Protein AF-A0A6A4NRT0-F1 (afdb_monomer_lite)

InterPro domains:
  IPR004298 Nicotianamine synthase [PF03059] (1-59)
  IPR004298 Nicotianamine synthase [PS51142] (1-70)
  IPR004298 Nicotianamine synthase [PTHR32266] (1-65)
  IPR029063 S-adenosyl-L-methionine-dependent methyltransferase superfamily [G3DSA:3.40.50.150] (1-68)

Secondary structure (DSSP, 8-state):
-------TTT--SGGGG-SEEEEPP-TT--HHHHHHHHHHHHHHSPTTPEEEE---SSS---TT------

Sequence (70 aa):
MFFHISDIAHVTSEVKEYEVVFLAALVGMNKREKEKVINHLAKHMADGAILVLRSAPSATKITNIVCQMF

pLDDT: mean 71.95, std 15.85, range [34.81, 86.5]

Radius of gyration: 12.24 Å; chains: 1; bounding box: 33×26×24 Å

Structure (mmCIF, N/CA/C/O backbone):
data_AF-A0A6A4NRT0-F1
#
_entry.id   AF-A0A6A4NRT0-F1
#
loop_
_atom_site.group_PDB
_atom_site.id
_atom_site.type_symbol
_atom_site.label_atom_id
_atom_site.label_alt_id
_atom_site.label_comp_id
_atom_site.label_asym_id
_atom_site.label_entity_id
_atom_site.label_seq_id
_atom_site.pdbx_PDB_ins_code
_atom_site.Cartn_x
_atom_site.Cartn_y
_atom_site.Cartn_z
_atom_site.occupancy
_atom_site.B_iso_or_equiv
_atom_site.auth_seq_id
_atom_site.auth_comp_id
_atom_site.auth_asym_id
_atom_site.auth_atom_id
_atom_site.pdbx_PDB_mo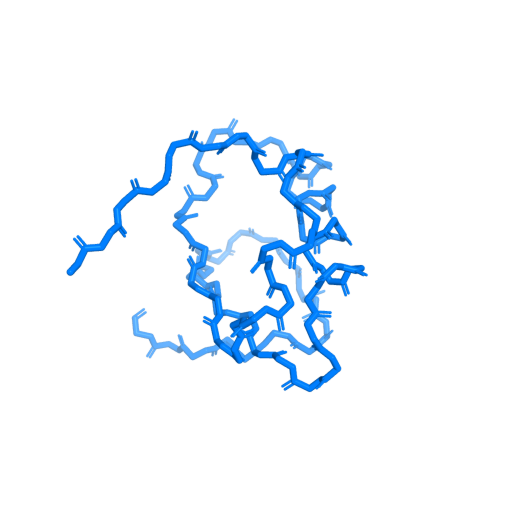del_num
ATOM 1 N N . MET A 1 1 ? -15.409 -9.480 -9.663 1.00 63.19 1 MET A N 1
ATOM 2 C CA . MET A 1 1 ? -13.992 -9.109 -9.861 1.00 63.19 1 MET A CA 1
ATOM 3 C C . MET A 1 1 ? -13.988 -7.752 -10.539 1.00 63.19 1 MET A C 1
ATOM 5 O O . MET A 1 1 ? -14.456 -7.677 -11.668 1.00 63.19 1 MET A O 1
ATOM 9 N N . PHE A 1 2 ? -13.562 -6.701 -9.843 1.00 79.81 2 PHE A N 1
ATOM 10 C CA . PHE A 1 2 ? -13.486 -5.346 -10.392 1.00 79.81 2 PHE A CA 1
ATOM 11 C C . PHE A 1 2 ? -12.018 -4.949 -10.511 1.00 79.81 2 PHE A C 1
ATOM 13 O O . PHE A 1 2 ? -11.236 -5.207 -9.600 1.00 79.81 2 PHE A O 1
ATOM 20 N N . PHE A 1 3 ? -11.648 -4.372 -11.650 1.00 81.00 3 PHE A N 1
ATOM 21 C CA . PHE A 1 3 ? -10.308 -3.858 -11.892 1.00 81.00 3 PHE A CA 1
ATOM 22 C C . PHE A 1 3 ? -10.399 -2.344 -12.003 1.00 81.00 3 PHE A C 1
ATOM 24 O O . PHE A 1 3 ? -11.163 -1.829 -12.818 1.00 81.00 3 PHE A O 1
ATOM 31 N N . HIS A 1 4 ? -9.610 -1.652 -11.191 1.00 79.25 4 HIS A N 1
ATOM 32 C CA . HIS A 1 4 ? -9.476 -0.205 -11.239 1.00 79.25 4 HIS A CA 1
ATOM 33 C C . HIS A 1 4 ? -8.106 0.127 -11.821 1.00 79.25 4 HIS A C 1
ATOM 35 O O . HIS A 1 4 ? -7.089 -0.408 -11.379 1.00 79.25 4 HIS A O 1
ATOM 41 N N . ILE A 1 5 ? -8.085 0.981 -12.842 1.00 82.06 5 ILE A N 1
ATOM 42 C CA . ILE A 1 5 ? -6.849 1.537 -13.390 1.00 82.06 5 ILE A CA 1
ATOM 43 C C . ILE A 1 5 ? -6.715 2.931 -12.797 1.00 82.06 5 ILE A C 1
ATOM 45 O O . ILE A 1 5 ? -7.403 3.854 -13.225 1.00 82.06 5 ILE A O 1
ATOM 49 N N . SER A 1 6 ? -5.833 3.061 -11.814 1.00 80.31 6 SER A N 1
ATOM 50 C CA . SER A 1 6 ? -5.568 4.320 -11.129 1.00 80.31 6 SER A CA 1
ATOM 51 C C . SER A 1 6 ? -4.075 4.465 -10.887 1.00 80.31 6 SER A C 1
ATOM 53 O O . SER A 1 6 ? -3.358 3.484 -10.679 1.00 80.31 6 SER A O 1
ATOM 55 N N . ASP A 1 7 ? -3.602 5.705 -10.909 1.00 80.69 7 ASP A N 1
ATOM 56 C CA . ASP A 1 7 ? -2.227 6.016 -10.552 1.00 80.69 7 ASP A CA 1
ATOM 57 C C . ASP A 1 7 ? -2.049 5.968 -9.028 1.00 80.69 7 ASP A C 1
ATOM 59 O O . ASP A 1 7 ? -2.788 6.616 -8.285 1.00 80.69 7 ASP A O 1
ATOM 63 N N . ILE A 1 8 ? -1.044 5.227 -8.556 1.00 77.62 8 ILE A N 1
ATOM 64 C CA . ILE A 1 8 ? -0.824 4.978 -7.124 1.00 77.62 8 ILE A CA 1
ATOM 65 C C . ILE A 1 8 ? -0.563 6.254 -6.313 1.00 77.62 8 ILE A C 1
ATOM 67 O O . ILE A 1 8 ? -0.798 6.253 -5.106 1.00 77.62 8 ILE A O 1
ATOM 71 N N . ALA A 1 9 ? -0.103 7.341 -6.944 1.00 75.56 9 ALA A N 1
ATOM 72 C CA . ALA A 1 9 ? 0.106 8.620 -6.270 1.00 75.56 9 ALA A CA 1
ATOM 73 C C . ALA A 1 9 ? -1.202 9.394 -6.035 1.00 75.56 9 ALA A C 1
ATOM 75 O O . ALA A 1 9 ? -1.204 10.360 -5.277 1.00 75.56 9 ALA A O 1
ATOM 76 N N . HIS A 1 10 ? -2.304 8.974 -6.660 1.00 76.62 10 HIS A N 1
ATOM 77 C CA . HIS A 1 10 ? -3.620 9.601 -6.526 1.00 76.62 10 HIS A CA 1
ATOM 78 C C . HIS A 1 10 ? -4.615 8.744 -5.731 1.00 76.62 10 HIS A C 1
ATOM 80 O O . HIS A 1 10 ? -5.648 9.255 -5.293 1.00 76.62 10 HIS A O 1
ATOM 86 N N . VAL A 1 11 ? -4.313 7.461 -5.496 1.00 79.19 11 VAL A N 1
ATOM 87 C CA . VAL A 1 11 ? -5.193 6.574 -4.722 1.00 79.19 11 VAL A CA 1
ATOM 88 C C . VAL A 1 11 ? -5.039 6.848 -3.227 1.00 79.19 11 VAL A C 1
ATOM 90 O O . VAL A 1 11 ? -4.012 6.546 -2.626 1.00 79.19 11 VAL A O 1
ATOM 93 N N . THR A 1 12 ? -6.080 7.412 -2.619 1.00 78.25 12 THR A N 1
ATOM 94 C CA . THR A 1 12 ? -6.079 7.805 -1.203 1.00 78.25 12 THR A CA 1
ATOM 95 C C . THR A 1 12 ? -7.166 7.073 -0.418 1.00 78.25 12 THR A C 1
ATOM 97 O O . THR A 1 12 ? -6.866 6.216 0.403 1.00 78.25 12 THR A O 1
ATOM 100 N N . SER A 1 13 ? -8.438 7.363 -0.677 1.00 77.31 13 SER A N 1
ATOM 101 C CA . SER A 1 13 ? -9.551 6.809 0.108 1.00 77.31 13 SER A CA 1
ATOM 102 C C . SER A 1 13 ? -9.837 5.338 -0.189 1.00 77.31 13 SER A C 1
ATOM 104 O O . SER A 1 13 ? -10.174 4.598 0.726 1.00 77.31 13 SER A O 1
ATOM 106 N N . GLU A 1 14 ? -9.647 4.906 -1.436 1.00 78.75 14 GLU A N 1
ATOM 107 C CA . GLU A 1 14 ? -9.953 3.536 -1.869 1.00 78.75 14 GLU A CA 1
ATOM 108 C C . GLU A 1 14 ? -9.061 2.504 -1.162 1.00 78.75 14 GLU A C 1
ATOM 110 O O . GLU A 1 14 ? -9.505 1.403 -0.863 1.00 78.75 14 GLU A O 1
ATOM 115 N N . VAL A 1 15 ? -7.810 2.856 -0.821 1.00 77.94 15 VAL A N 1
ATOM 116 C CA . VAL A 1 15 ? -6.879 1.918 -0.164 1.00 77.94 15 VAL A CA 1
ATOM 117 C C . VAL A 1 15 ? -7.285 1.597 1.281 1.00 77.94 15 VAL A C 1
ATOM 119 O O . VAL A 1 15 ? -6.859 0.579 1.821 1.00 77.94 15 VAL A O 1
ATOM 122 N N . LYS A 1 16 ? -8.108 2.445 1.914 1.00 82.38 16 LYS A N 1
ATOM 123 C CA . LYS A 1 16 ? -8.575 2.255 3.299 1.00 82.38 16 LYS A CA 1
ATOM 124 C C . LYS A 1 16 ? -9.556 1.106 3.446 1.00 82.38 16 LYS A C 1
ATOM 126 O O . LYS A 1 16 ? -9.738 0.607 4.548 1.00 82.38 16 LY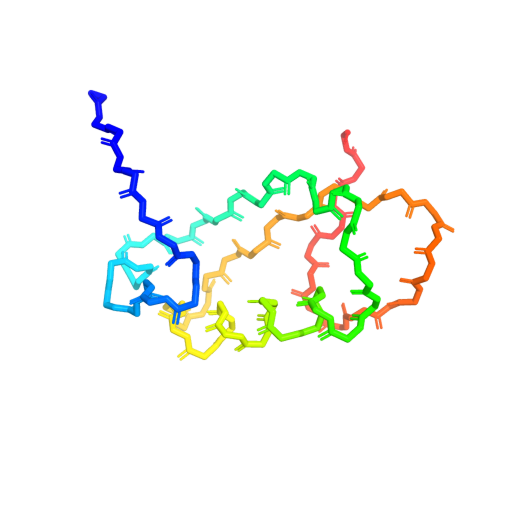S A O 1
ATOM 131 N N . GLU A 1 17 ? -10.200 0.705 2.361 1.00 82.88 17 GLU A N 1
ATOM 132 C CA . GLU A 1 17 ? -11.190 -0.369 2.386 1.00 82.88 17 GLU A CA 1
ATOM 133 C C . GLU A 1 17 ? -10.533 -1.758 2.365 1.00 82.88 17 GLU A C 1
ATOM 135 O O . GLU A 1 17 ? -11.213 -2.765 2.548 1.00 82.88 17 GLU A O 1
ATOM 140 N N . TYR A 1 18 ? -9.208 -1.826 2.176 1.00 83.81 18 TYR A N 1
ATOM 141 C CA . TYR A 1 18 ? -8.463 -3.077 2.071 1.00 83.81 18 TYR A CA 1
ATOM 142 C C . TYR A 1 18 ? -7.589 -3.332 3.301 1.00 83.81 18 TYR A C 1
ATOM 144 O O . TYR A 1 18 ? -6.717 -2.539 3.653 1.00 83.81 18 TYR A O 1
ATOM 152 N N . GLU A 1 19 ? -7.763 -4.508 3.904 1.00 82.69 19 GLU A N 1
ATOM 153 C CA . GLU A 1 19 ? -6.936 -4.981 5.022 1.00 82.69 19 GLU A CA 1
ATOM 154 C C . GLU A 1 19 ? -5.573 -5.512 4.563 1.00 82.69 19 GLU A C 1
ATOM 156 O O . GLU A 1 19 ? -4.607 -5.492 5.322 1.00 82.69 19 GLU A O 1
ATOM 161 N N . VAL A 1 20 ? -5.472 -5.989 3.318 1.00 82.69 20 VAL A N 1
ATOM 162 C CA . VAL A 1 20 ? -4.236 -6.537 2.748 1.00 82.69 20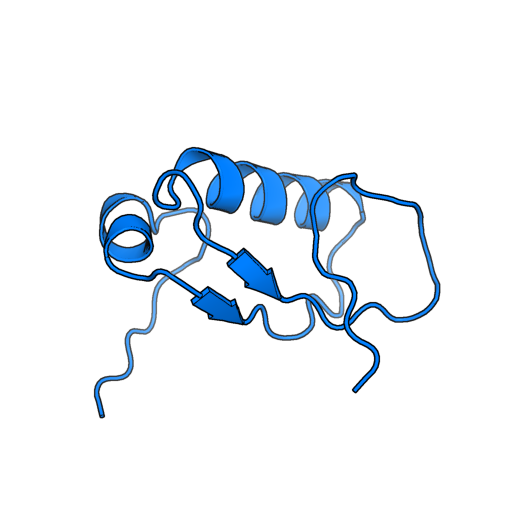 VAL A CA 1
ATOM 163 C C . VAL A 1 20 ? -4.018 -5.972 1.351 1.00 82.69 20 VAL A C 1
ATOM 165 O O . VAL A 1 20 ? -4.876 -6.102 0.479 1.00 82.69 20 VAL A O 1
ATOM 168 N N . VAL A 1 21 ? -2.846 -5.381 1.122 1.00 83.75 21 VAL A N 1
ATOM 169 C CA . VAL A 1 21 ? -2.450 -4.808 -0.169 1.00 83.75 21 VAL A CA 1
ATOM 170 C C . VAL A 1 21 ? -1.224 -5.547 -0.694 1.00 83.75 21 VAL A C 1
ATOM 172 O O . VAL A 1 21 ? -0.177 -5.576 -0.048 1.00 83.75 21 VAL A O 1
ATOM 175 N N . PHE A 1 22 ? -1.341 -6.122 -1.891 1.00 82.00 22 PHE A N 1
ATOM 176 C CA . PHE A 1 22 ? -0.226 -6.751 -2.599 1.00 82.00 22 PHE A CA 1
ATOM 177 C C . PHE A 1 22 ? 0.354 -5.768 -3.608 1.00 82.00 22 PHE A C 1
ATOM 179 O O . PHE A 1 22 ? -0.295 -5.431 -4.598 1.00 82.00 22 PHE A O 1
ATOM 186 N N . LEU A 1 23 ? 1.590 -5.324 -3.383 1.00 81.00 23 LEU A N 1
ATOM 187 C CA . LEU A 1 23 ? 2.262 -4.471 -4.353 1.00 81.00 23 LEU A CA 1
ATOM 188 C C . LEU A 1 23 ? 2.969 -5.337 -5.394 1.00 81.00 23 LEU A C 1
ATOM 190 O O . LEU A 1 23 ? 3.890 -6.098 -5.079 1.00 81.00 23 LEU A O 1
ATOM 194 N N . ALA A 1 24 ? 2.554 -5.194 -6.651 1.00 79.75 24 ALA A N 1
ATOM 195 C CA . ALA A 1 24 ? 3.296 -5.746 -7.773 1.00 79.75 24 ALA A CA 1
ATOM 196 C C . ALA A 1 24 ? 4.701 -5.122 -7.840 1.00 79.75 24 ALA A C 1
ATOM 198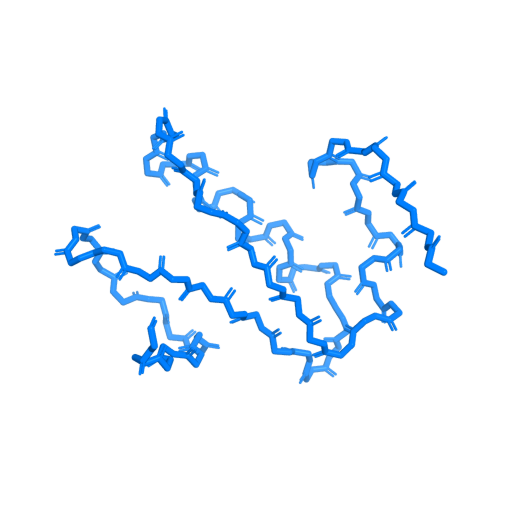 O O . ALA A 1 24 ? 4.937 -4.005 -7.374 1.00 79.75 24 ALA A O 1
ATOM 199 N N . ALA A 1 25 ? 5.653 -5.868 -8.398 1.00 72.38 25 ALA A N 1
ATOM 200 C CA . ALA A 1 25 ? 7.056 -5.488 -8.390 1.00 72.38 25 ALA A CA 1
ATOM 201 C C . ALA A 1 25 ? 7.271 -4.078 -8.976 1.00 72.38 25 ALA A C 1
ATOM 203 O O . ALA A 1 25 ? 6.976 -3.827 -10.143 1.00 72.38 25 ALA A O 1
ATOM 204 N N . LEU A 1 26 ? 7.847 -3.174 -8.174 1.00 72.81 26 LEU A N 1
ATOM 205 C CA . LEU A 1 26 ? 8.261 -1.829 -8.594 1.00 72.81 26 LEU A CA 1
ATOM 206 C C . LEU A 1 26 ? 9.560 -1.899 -9.423 1.00 72.81 26 LEU A C 1
ATOM 208 O O . LEU A 1 26 ? 10.602 -1.351 -9.044 1.00 72.81 26 LEU A O 1
ATOM 212 N N . VAL A 1 27 ? 9.547 -2.674 -10.507 1.00 69.75 27 VAL A N 1
ATOM 213 C CA . VAL A 1 27 ? 10.704 -2.862 -11.392 1.00 69.75 27 VAL A CA 1
ATOM 214 C C . VAL A 1 27 ? 10.924 -1.577 -12.188 1.00 69.75 27 VAL A C 1
ATOM 216 O O . VAL A 1 27 ? 9.979 -1.005 -12.717 1.00 69.75 27 VAL A O 1
ATOM 219 N N . GLY A 1 28 ? 12.167 -1.096 -12.246 1.00 72.69 28 GLY A N 1
ATOM 220 C CA . GLY A 1 28 ? 12.518 0.129 -12.976 1.00 72.69 28 GLY A CA 1
ATOM 221 C C . GLY A 1 28 ? 12.353 1.439 -12.196 1.00 72.69 28 GLY A C 1
ATOM 222 O O . GLY A 1 28 ? 12.777 2.474 -12.694 1.00 72.69 28 GLY A O 1
ATOM 223 N N . MET A 1 29 ? 11.813 1.413 -10.971 1.00 76.75 29 MET A N 1
ATOM 224 C CA . MET A 1 29 ? 11.744 2.603 -10.110 1.00 76.75 29 MET A CA 1
ATOM 225 C C . MET A 1 29 ? 13.028 2.809 -9.304 1.00 76.75 29 MET A C 1
ATOM 227 O O . MET A 1 29 ? 13.589 1.859 -8.742 1.00 76.75 29 MET A O 1
ATOM 231 N N . ASN A 1 30 ? 13.445 4.067 -9.157 1.00 79.62 30 ASN A N 1
ATOM 232 C CA . ASN A 1 30 ? 14.550 4.427 -8.277 1.00 79.62 30 ASN A CA 1
ATOM 233 C C . ASN A 1 30 ? 14.168 4.263 -6.802 1.00 79.62 30 ASN A C 1
ATOM 235 O O . ASN A 1 30 ? 12.998 4.300 -6.422 1.00 79.62 30 ASN A O 1
ATOM 239 N N . LYS A 1 31 ? 15.173 4.150 -5.926 1.00 78.06 31 LYS A N 1
ATOM 240 C CA . LYS A 1 31 ? 14.957 3.971 -4.479 1.00 78.06 31 LYS A CA 1
ATOM 241 C C . LYS A 1 31 ? 14.023 5.033 -3.876 1.00 78.06 31 LYS A C 1
ATOM 243 O O . LYS A 1 31 ? 13.108 4.690 -3.138 1.00 78.06 31 LYS A O 1
ATOM 248 N N . ARG A 1 32 ? 14.202 6.303 -4.257 1.00 80.00 32 ARG A N 1
AT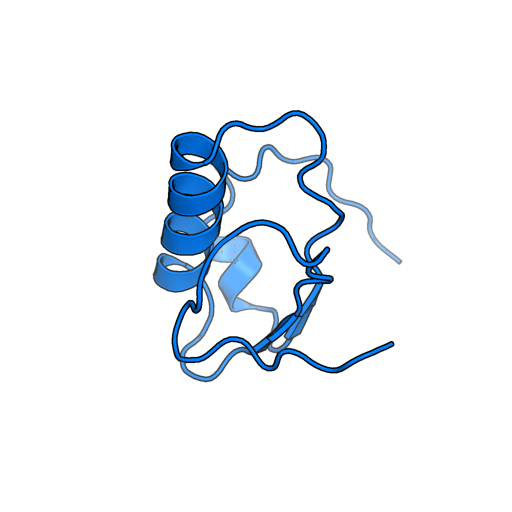OM 249 C CA . ARG A 1 32 ? 13.353 7.418 -3.795 1.00 80.00 32 ARG A CA 1
ATOM 250 C C . ARG A 1 32 ? 11.904 7.301 -4.266 1.00 80.00 32 ARG A C 1
ATOM 252 O O . ARG A 1 32 ? 10.999 7.718 -3.556 1.00 80.00 32 ARG A O 1
ATOM 259 N N . GLU A 1 33 ? 11.680 6.772 -5.463 1.00 80.88 33 GLU A N 1
ATOM 260 C CA . GLU A 1 33 ? 10.332 6.586 -6.006 1.00 80.88 33 GLU A CA 1
ATOM 261 C C . GLU A 1 33 ? 9.621 5.445 -5.282 1.00 80.88 33 GLU A C 1
ATOM 263 O O . GLU A 1 33 ? 8.480 5.610 -4.859 1.00 80.88 33 GLU A O 1
ATOM 268 N N . LYS A 1 34 ? 10.333 4.344 -5.011 1.00 79.44 34 LYS A N 1
ATOM 269 C CA . LYS A 1 34 ? 9.817 3.245 -4.185 1.00 79.44 34 LYS A CA 1
ATOM 270 C C . LYS A 1 34 ? 9.433 3.714 -2.784 1.00 79.44 34 LYS A C 1
ATOM 272 O O . LYS A 1 34 ? 8.337 3.415 -2.321 1.00 79.44 34 LYS A O 1
ATOM 277 N N . GLU A 1 35 ? 10.305 4.482 -2.130 1.00 82.12 35 GLU A N 1
ATOM 278 C CA . GLU A 1 35 ? 10.027 5.053 -0.807 1.00 82.12 35 GLU A CA 1
ATOM 279 C C . GLU A 1 35 ? 8.799 5.972 -0.828 1.00 82.12 35 GLU A C 1
ATOM 281 O O . GLU A 1 35 ? 7.961 5.880 0.066 1.00 82.12 35 GLU A O 1
ATOM 286 N N . LYS A 1 36 ? 8.637 6.807 -1.866 1.00 84.44 36 LYS A N 1
ATOM 287 C CA . LYS A 1 36 ? 7.441 7.649 -2.025 1.00 84.44 36 LYS A CA 1
ATOM 288 C C . LYS A 1 36 ? 6.163 6.821 -2.131 1.00 84.44 36 LYS A C 1
ATOM 290 O O . LYS A 1 36 ? 5.196 7.158 -1.458 1.00 84.44 36 LYS A O 1
ATOM 295 N N . VAL A 1 37 ? 6.161 5.755 -2.932 1.00 83.06 37 VAL A N 1
ATOM 296 C CA . VAL A 1 37 ? 4.988 4.881 -3.104 1.00 83.06 37 VAL A CA 1
ATOM 297 C C . VAL A 1 37 ? 4.636 4.176 -1.795 1.00 83.06 37 VAL A C 1
ATOM 299 O O . VAL A 1 37 ? 3.481 4.196 -1.381 1.00 83.06 37 VAL A O 1
ATOM 302 N N . ILE A 1 38 ? 5.629 3.610 -1.103 1.00 82.81 38 ILE A N 1
ATOM 303 C CA . ILE A 1 38 ? 5.409 2.921 0.176 1.00 82.81 38 ILE A CA 1
ATOM 304 C C . ILE A 1 38 ? 4.898 3.901 1.237 1.00 82.81 38 ILE A C 1
ATOM 306 O O . ILE A 1 38 ? 3.944 3.590 1.941 1.00 82.81 38 ILE A O 1
ATOM 310 N N . ASN A 1 39 ? 5.482 5.098 1.331 1.00 84.81 39 ASN A N 1
ATOM 311 C CA . ASN A 1 39 ? 5.044 6.114 2.287 1.00 84.81 39 ASN A CA 1
ATOM 312 C C . ASN A 1 39 ? 3.643 6.655 1.956 1.00 84.81 39 ASN A C 1
ATOM 314 O O . ASN A 1 39 ? 2.854 6.936 2.856 1.00 84.81 39 ASN A O 1
ATOM 318 N N . HIS A 1 40 ? 3.318 6.779 0.667 1.00 86.31 40 HIS A N 1
ATOM 319 C CA . HIS A 1 40 ? 1.981 7.154 0.219 1.00 86.31 40 HIS A CA 1
ATOM 320 C C . HIS A 1 40 ? 0.945 6.102 0.621 1.00 86.31 40 HIS A C 1
ATOM 322 O O . HIS A 1 40 ? -0.093 6.459 1.170 1.00 86.31 40 HIS A O 1
ATOM 328 N N . LEU A 1 41 ? 1.254 4.820 0.418 1.00 84.25 41 LEU A N 1
ATOM 329 C CA . LEU A 1 41 ? 0.404 3.709 0.839 1.00 84.25 41 LEU A CA 1
ATOM 330 C C . LEU A 1 41 ? 0.251 3.664 2.360 1.00 84.25 41 LEU A C 1
ATOM 332 O O . LEU A 1 41 ? -0.869 3.675 2.851 1.00 84.25 41 LEU A O 1
ATOM 336 N N . ALA A 1 42 ? 1.346 3.729 3.116 1.00 82.38 42 ALA A N 1
ATOM 337 C CA . ALA A 1 42 ? 1.308 3.701 4.578 1.00 82.38 42 ALA A CA 1
ATOM 338 C C . ALA A 1 42 ? 0.460 4.835 5.187 1.00 82.38 42 ALA A C 1
ATOM 340 O O . ALA A 1 42 ? -0.157 4.646 6.228 1.00 82.38 42 ALA A O 1
ATOM 341 N N . LYS A 1 43 ? 0.401 6.007 4.538 1.00 86.12 43 LYS A N 1
ATOM 342 C CA . LYS A 1 43 ? -0.415 7.147 4.990 1.00 86.12 43 LYS A CA 1
ATOM 343 C C . LYS A 1 43 ? -1.915 6.968 4.730 1.00 86.12 43 LYS A C 1
ATOM 345 O O . LYS A 1 43 ? -2.732 7.590 5.408 1.00 86.12 43 LYS A O 1
ATOM 350 N N . HIS A 1 44 ? -2.269 6.188 3.715 1.00 86.50 44 HIS A N 1
ATOM 351 C CA . HIS A 1 44 ? -3.640 6.074 3.225 1.00 86.50 44 HIS A CA 1
ATOM 352 C C . HIS A 1 44 ? -4.257 4.693 3.437 1.00 86.50 44 HIS A C 1
ATOM 354 O O . HIS A 1 44 ? -5.449 4.549 3.216 1.00 86.50 44 HIS A O 1
ATOM 360 N N . MET A 1 45 ? -3.493 3.696 3.873 1.00 85.00 45 MET A N 1
ATOM 361 C CA . MET A 1 45 ? -4.020 2.398 4.286 1.00 85.00 45 MET A CA 1
ATOM 362 C C . MET A 1 45 ? -4.772 2.505 5.619 1.00 85.00 45 MET A C 1
ATOM 364 O O . MET A 1 45 ? -4.574 3.448 6.388 1.00 85.00 45 MET A O 1
ATOM 368 N N . ALA A 1 46 ? -5.657 1.542 5.882 1.00 84.00 46 ALA A N 1
ATOM 369 C CA . ALA A 1 46 ? -6.313 1.431 7.179 1.00 84.00 46 ALA A CA 1
ATOM 370 C C . ALA A 1 46 ? -5.301 1.116 8.290 1.00 84.00 46 ALA A C 1
ATOM 372 O O . ALA A 1 46 ? -4.292 0.440 8.064 1.00 84.00 46 ALA A O 1
ATOM 373 N N . ASP A 1 47 ? -5.589 1.582 9.504 1.00 81.38 47 ASP A N 1
ATOM 374 C CA . ASP A 1 47 ? -4.808 1.216 10.681 1.00 81.38 47 ASP A CA 1
ATOM 375 C C . ASP A 1 47 ? -4.815 -0.309 10.863 1.00 81.38 47 ASP A C 1
ATOM 377 O O . ASP A 1 47 ? -5.869 -0.937 10.945 1.00 81.38 47 ASP A O 1
ATOM 381 N N . GLY A 1 48 ? -3.624 -0.911 10.905 1.00 80.94 48 GLY A N 1
ATOM 382 C CA . GLY A 1 48 ? -3.456 -2.364 11.013 1.00 80.94 48 GLY A CA 1
ATOM 383 C C . GLY A 1 48 ? -3.475 -3.126 9.683 1.00 80.94 48 GLY A C 1
ATOM 384 O O . GLY A 1 48 ? -3.290 -4.342 9.696 1.00 80.94 48 GLY A O 1
ATOM 385 N N . ALA A 1 49 ? -3.638 -2.446 8.545 1.00 84.69 49 ALA A N 1
ATOM 386 C CA . ALA A 1 49 ? -3.559 -3.089 7.240 1.00 84.69 49 ALA A CA 1
ATOM 387 C C . ALA A 1 49 ? -2.140 -3.604 6.926 1.00 84.69 49 ALA A C 1
ATOM 389 O O . ALA A 1 49 ? -1.124 -3.010 7.300 1.00 84.69 49 ALA A O 1
ATOM 390 N N . ILE A 1 50 ? -2.071 -4.717 6.197 1.00 82.75 50 ILE A N 1
ATOM 391 C CA . ILE A 1 50 ? -0.835 -5.420 5.856 1.00 82.75 50 ILE A CA 1
ATOM 392 C C . ILE A 1 50 ? -0.429 -5.076 4.424 1.00 82.75 50 ILE A C 1
ATOM 394 O O . ILE A 1 50 ? -1.138 -5.375 3.464 1.00 82.75 50 ILE A O 1
ATOM 398 N N . LEU A 1 51 ? 0.763 -4.502 4.270 1.00 84.38 51 LEU A N 1
ATOM 399 C CA . LEU A 1 51 ? 1.398 -4.324 2.968 1.00 84.38 51 LEU A CA 1
ATOM 400 C C . LEU A 1 51 ? 2.336 -5.502 2.685 1.00 84.38 51 LEU A C 1
ATOM 402 O O . LEU A 1 51 ? 3.344 -5.685 3.372 1.00 84.38 51 LEU A O 1
ATOM 406 N N . VAL A 1 52 ? 2.023 -6.279 1.649 1.00 82.25 52 VAL A N 1
ATOM 407 C CA . VAL A 1 52 ? 2.846 -7.398 1.185 1.00 82.25 52 VAL A CA 1
ATOM 408 C C . VAL A 1 52 ? 3.663 -6.952 -0.019 1.00 82.25 52 VAL A C 1
ATOM 410 O O . VAL A 1 52 ? 3.126 -6.566 -1.060 1.00 82.25 52 VAL A O 1
ATOM 413 N N . LEU A 1 53 ? 4.983 -7.031 0.123 1.00 78.38 53 LEU A N 1
ATOM 414 C CA . LEU A 1 53 ? 5.945 -6.719 -0.926 1.00 78.38 53 LEU A CA 1
ATOM 415 C C . LEU A 1 53 ? 6.790 -7.961 -1.198 1.00 78.38 53 LEU A C 1
ATOM 417 O O . LEU A 1 53 ? 7.378 -8.530 -0.279 1.00 78.38 53 LEU A O 1
ATOM 421 N N . ARG A 1 54 ? 6.930 -8.340 -2.468 1.00 70.62 54 ARG A N 1
ATOM 422 C CA . ARG A 1 54 ? 7.971 -9.287 -2.882 1.00 70.62 54 ARG A CA 1
ATOM 423 C C . ARG A 1 54 ? 9.285 -8.524 -2.996 1.00 70.62 54 ARG A C 1
ATOM 425 O O . ARG A 1 54 ? 9.461 -7.719 -3.910 1.00 70.62 54 ARG A O 1
ATOM 432 N N . SER A 1 55 ? 10.192 -8.743 -2.049 1.00 60.22 55 SER A N 1
ATOM 433 C CA . SER A 1 55 ? 11.520 -8.132 -2.082 1.00 60.22 55 SER A CA 1
ATOM 434 C C . SER A 1 55 ? 12.495 -9.026 -2.845 1.00 60.22 55 SER A C 1
ATOM 436 O O . SER A 1 55 ? 12.667 -10.196 -2.508 1.00 60.22 55 SER A O 1
ATOM 438 N N . ALA A 1 56 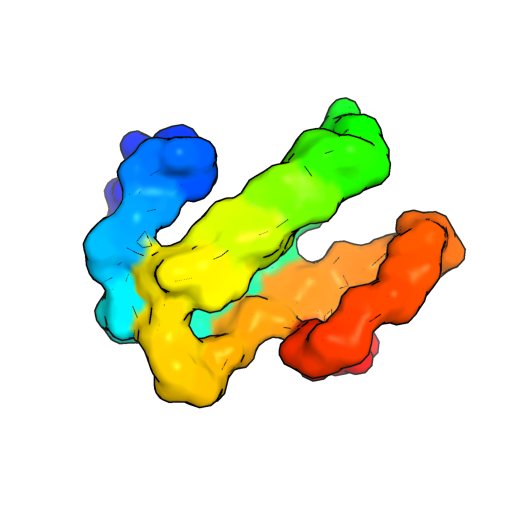? 13.160 -8.473 -3.858 1.00 54.19 56 ALA A N 1
ATOM 439 C CA . ALA A 1 56 ? 14.419 -9.033 -4.336 1.00 54.19 56 ALA A CA 1
ATOM 440 C C . ALA A 1 56 ? 15.545 -8.522 -3.407 1.00 54.19 56 ALA A C 1
ATOM 442 O O . ALA A 1 56 ? 15.456 -7.365 -2.994 1.00 54.19 56 ALA A O 1
ATOM 443 N N . PRO A 1 57 ? 16.599 -9.303 -3.084 1.00 50.41 57 PRO A N 1
ATOM 444 C CA . PRO A 1 57 ? 17.630 -8.966 -2.081 1.00 50.41 57 PRO A CA 1
ATOM 445 C C . PRO A 1 57 ? 18.512 -7.721 -2.329 1.00 50.41 57 PRO A C 1
ATOM 447 O O . PRO A 1 57 ? 19.637 -7.653 -1.841 1.00 50.41 57 PRO A O 1
ATOM 450 N N . SER A 1 58 ? 18.044 -6.713 -3.057 1.00 43.97 58 SER A N 1
ATOM 451 C CA . SER A 1 58 ? 18.701 -5.421 -3.204 1.00 43.97 58 SER A CA 1
ATOM 452 C C . SER A 1 58 ? 17.933 -4.338 -2.430 1.00 43.97 58 SER A C 1
ATOM 454 O O . SER A 1 58 ? 16.924 -3.828 -2.911 1.00 43.97 58 SER A O 1
ATOM 456 N N . ALA A 1 59 ? 18.486 -3.947 -1.277 1.00 43.84 59 ALA A N 1
ATOM 457 C CA . ALA A 1 59 ? 18.187 -2.747 -0.476 1.00 43.84 59 ALA A CA 1
ATOM 458 C C . ALA A 1 59 ? 17.128 -2.840 0.656 1.00 43.84 59 ALA A C 1
ATOM 460 O O . ALA A 1 59 ? 15.932 -2.660 0.467 1.00 43.84 59 ALA A O 1
ATOM 461 N N . THR A 1 60 ? 17.691 -3.017 1.859 1.00 44.28 60 THR A N 1
ATOM 462 C CA . THR A 1 60 ? 17.417 -2.374 3.163 1.00 44.28 60 THR A CA 1
ATOM 463 C C . THR A 1 60 ? 15.995 -2.375 3.749 1.00 44.28 60 THR A C 1
ATOM 465 O O . THR A 1 60 ? 15.116 -1.643 3.312 1.00 44.28 60 THR A O 1
ATOM 468 N N . LYS A 1 61 ? 15.869 -3.129 4.857 1.00 44.62 61 LYS A N 1
ATOM 469 C CA . LYS A 1 61 ? 14.856 -3.084 5.932 1.00 44.62 61 LYS A CA 1
ATOM 470 C C . LYS A 1 61 ? 13.988 -1.815 5.965 1.00 44.62 61 LYS A C 1
ATOM 472 O O . LYS A 1 61 ? 14.475 -0.743 6.314 1.00 44.62 61 LYS A O 1
ATOM 477 N N . ILE A 1 62 ? 12.688 -2.007 5.763 1.00 47.38 62 ILE A N 1
ATOM 478 C CA . ILE A 1 62 ? 11.624 -1.129 6.252 1.00 47.38 62 ILE A CA 1
ATOM 479 C C . ILE A 1 62 ? 10.907 -1.931 7.342 1.00 47.38 62 ILE A C 1
ATOM 481 O O . ILE A 1 62 ? 10.335 -2.991 7.084 1.00 47.38 62 ILE A O 1
ATOM 485 N N . THR A 1 63 ? 11.049 -1.491 8.587 1.00 41.31 63 THR A N 1
ATOM 486 C CA . THR A 1 63 ? 10.407 -2.085 9.764 1.00 41.31 63 THR A CA 1
ATOM 487 C C . THR A 1 63 ? 8.883 -1.998 9.610 1.00 41.31 63 THR A C 1
ATOM 489 O O . THR A 1 63 ? 8.370 -0.913 9.361 1.00 41.31 63 THR A O 1
ATOM 492 N N . ASN A 1 64 ? 8.200 -3.143 9.754 1.00 39.06 64 ASN A N 1
ATOM 493 C CA . ASN A 1 64 ? 6.754 -3.418 9.590 1.00 39.06 64 ASN A CA 1
ATOM 494 C C . ASN A 1 64 ? 6.202 -3.846 8.215 1.00 39.06 64 ASN A C 1
ATOM 496 O O . ASN A 1 64 ? 4.988 -3.929 8.062 1.00 39.06 64 ASN A O 1
ATOM 500 N N . ILE A 1 65 ? 7.032 -4.266 7.257 1.00 47.16 65 ILE A N 1
ATOM 501 C CA . ILE A 1 65 ? 6.543 -5.115 6.153 1.00 47.16 65 ILE A CA 1
ATOM 502 C C . ILE A 1 65 ? 6.740 -6.580 6.530 1.00 47.16 65 ILE A C 1
ATOM 504 O O . ILE A 1 65 ? 7.861 -7.015 6.809 1.00 47.16 65 ILE A O 1
ATOM 508 N N . VAL A 1 66 ? 5.646 -7.344 6.529 1.00 42.16 66 VAL A N 1
ATOM 509 C CA . VAL A 1 66 ? 5.681 -8.806 6.609 1.00 42.16 66 VAL A CA 1
ATOM 510 C C . VAL A 1 66 ? 6.358 -9.296 5.331 1.00 42.16 66 VAL A C 1
ATOM 512 O O . VAL A 1 66 ? 5.737 -9.466 4.286 1.00 42.16 66 VAL A O 1
ATOM 515 N N . CYS A 1 67 ? 7.676 -9.450 5.397 1.00 38.56 67 CYS A N 1
ATOM 516 C CA . CYS A 1 67 ? 8.484 -10.006 4.326 1.00 38.56 67 CYS A CA 1
ATOM 517 C C . CYS A 1 67 ? 8.284 -11.528 4.354 1.00 38.56 67 CYS A C 1
ATOM 519 O O . CYS A 1 67 ? 9.119 -12.264 4.876 1.00 38.56 67 CYS A O 1
ATOM 521 N N . GLN A 1 68 ? 7.123 -12.005 3.899 1.00 38.69 68 GLN A N 1
ATOM 522 C CA . GLN A 1 68 ? 6.927 -13.435 3.693 1.00 38.69 68 GLN A CA 1
ATOM 523 C C . GLN A 1 68 ? 7.589 -13.848 2.380 1.00 38.69 68 GLN A C 1
ATOM 525 O O . GLN A 1 68 ? 7.260 -13.359 1.301 1.00 38.69 68 GLN A O 1
ATOM 530 N N . MET A 1 69 ? 8.554 -14.754 2.525 1.00 34.81 69 MET A N 1
ATOM 531 C CA . MET A 1 69 ? 9.183 -15.520 1.459 1.00 34.81 69 MET A CA 1
ATOM 532 C C . MET A 1 69 ? 8.139 -16.432 0.802 1.00 34.81 69 MET A C 1
ATOM 534 O O . MET A 1 69 ? 7.909 -17.544 1.265 1.00 34.81 69 MET A O 1
ATOM 538 N N . PHE A 1 70 ? 7.532 -15.962 -0.280 1.00 38.03 70 PHE A N 1
ATOM 539 C CA . PHE A 1 70 ? 7.017 -16.786 -1.375 1.00 38.03 70 PHE A CA 1
ATOM 540 C C . PHE A 1 70 ? 7.541 -16.179 -2.660 1.00 38.03 70 PHE A C 1
ATOM 542 O O . PHE A 1 70 ? 7.611 -14.930 -2.688 1.00 38.03 70 PHE A O 1
#

Foldseek 3Di:
DDDDDDDLLPDAAVQQVALEDEDDDPPPDDPVRVVSSVVRSVNRYHVNRAYEYADDPPDDDDPRHPNDDD

Organism: Lupinus albus (NCBI:txid3870)